Protein AF-A0A3A9H2S5-F1 (afdb_monomer)

Radius of gyration: 19.17 Å; Cα contacts (8 Å, |Δi|>4): 98; chains: 1; bounding box: 56×33×57 Å

Structure (mmCIF, N/CA/C/O backbone):
data_AF-A0A3A9H2S5-F1
#
_entry.id   AF-A0A3A9H2S5-F1
#
loop_
_atom_site.group_PDB
_atom_site.id
_atom_site.type_symbol
_atom_site.label_atom_id
_atom_site.label_alt_id
_atom_site.label_comp_id
_atom_site.label_asym_id
_atom_site.label_entity_id
_atom_site.label_seq_id
_atom_site.pdbx_PDB_ins_code
_atom_site.Cartn_x
_atom_site.Cartn_y
_atom_site.Cartn_z
_atom_site.occupancy
_atom_site.B_iso_or_equiv
_atom_site.auth_seq_id
_atom_site.auth_comp_id
_atom_site.auth_asym_id
_atom_site.auth_atom_id
_atom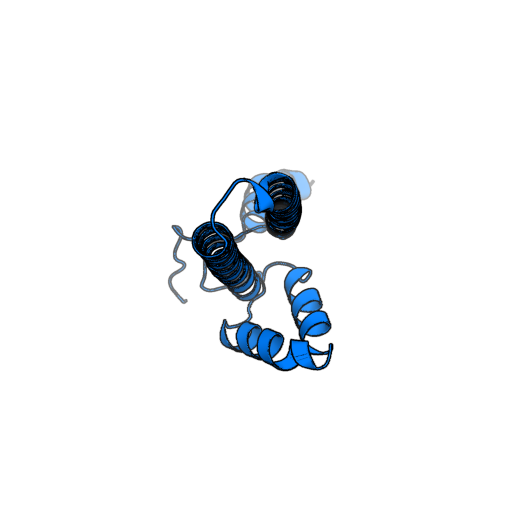_site.pdbx_PDB_model_num
ATOM 1 N N . MET A 1 1 ? -8.819 8.361 30.691 1.00 42.25 1 MET A N 1
ATOM 2 C CA . MET A 1 1 ? -9.339 8.477 29.310 1.00 42.25 1 MET A CA 1
ATOM 3 C C . MET A 1 1 ? -8.227 9.022 28.436 1.00 42.25 1 MET A C 1
ATOM 5 O O . MET A 1 1 ? -7.655 10.041 28.802 1.00 42.25 1 MET A O 1
ATOM 9 N N . LYS A 1 2 ? -7.863 8.332 27.349 1.00 47.59 2 LYS A N 1
ATOM 10 C CA . LYS A 1 2 ? -6.903 8.866 26.372 1.00 47.59 2 LYS A CA 1
ATOM 11 C C . LYS A 1 2 ? -7.617 9.902 25.501 1.00 47.59 2 LYS A C 1
ATOM 13 O O . LYS A 1 2 ? -8.765 9.685 25.121 1.00 47.59 2 LYS A O 1
ATOM 18 N N . VAL A 1 3 ? -6.969 11.036 25.248 1.00 51.44 3 VAL A N 1
ATOM 19 C CA . VAL A 1 3 ? -7.544 12.137 24.464 1.00 51.44 3 VAL A CA 1
ATOM 20 C C . VAL A 1 3 ? -7.668 11.678 23.012 1.00 51.44 3 VAL A C 1
ATOM 22 O O . VAL A 1 3 ? -6.655 11.443 22.357 1.00 51.44 3 VAL A O 1
ATOM 25 N N . LEU A 1 4 ? -8.898 11.509 22.519 1.00 52.16 4 LEU A N 1
ATOM 26 C CA . LEU A 1 4 ? -9.136 11.195 21.111 1.00 52.16 4 LEU A CA 1
ATOM 27 C C . LEU A 1 4 ? -8.724 12.384 20.238 1.00 52.16 4 LEU A C 1
ATOM 29 O O . LEU A 1 4 ? -9.150 13.516 20.475 1.00 52.16 4 LEU A O 1
ATOM 33 N N . ASN A 1 5 ? -7.939 12.119 19.195 1.00 54.41 5 ASN A N 1
ATOM 34 C CA . ASN A 1 5 ? -7.637 13.118 18.178 1.00 54.41 5 ASN A CA 1
ATOM 35 C C . ASN A 1 5 ? -8.732 13.117 17.100 1.00 54.41 5 ASN A C 1
ATOM 37 O O . ASN A 1 5 ? -8.757 12.261 16.217 1.00 54.41 5 ASN A O 1
ATOM 41 N N . TRP A 1 6 ? -9.633 14.095 17.174 1.00 52.75 6 TRP A N 1
ATOM 42 C CA . TRP A 1 6 ? -10.776 14.252 16.265 1.00 52.75 6 TRP A CA 1
ATOM 43 C C . TRP A 1 6 ? -10.387 14.626 14.827 1.00 52.75 6 TRP A C 1
ATOM 45 O O . TRP A 1 6 ? -11.195 14.471 13.916 1.00 52.75 6 TRP A O 1
ATOM 55 N N . ASN A 1 7 ? -9.145 15.064 14.594 1.00 56.31 7 ASN A N 1
ATOM 56 C CA . ASN A 1 7 ? -8.665 15.417 13.256 1.00 56.31 7 ASN A CA 1
ATOM 57 C C . ASN A 1 7 ? -8.232 14.195 12.430 1.00 56.31 7 ASN A C 1
ATOM 59 O O . ASN A 1 7 ? -8.027 14.305 11.220 1.00 56.31 7 ASN A O 1
ATOM 63 N N . VAL A 1 8 ? -8.084 13.021 13.053 1.00 59.88 8 VAL A N 1
ATOM 64 C CA . VAL A 1 8 ? -7.687 11.795 12.356 1.00 59.88 8 VAL A CA 1
ATOM 65 C C . VAL A 1 8 ? -8.939 11.026 11.939 1.00 59.88 8 VAL A C 1
ATOM 67 O O . VAL A 1 8 ? -9.585 10.346 12.732 1.00 59.88 8 VAL A O 1
ATOM 70 N N . LYS A 1 9 ? -9.296 11.140 10.655 1.00 66.12 9 LYS A N 1
ATOM 71 C CA . LYS A 1 9 ? -10.425 10.404 10.075 1.00 66.12 9 LYS A CA 1
ATOM 72 C C . LYS A 1 9 ? -10.049 8.936 9.875 1.00 66.12 9 LYS A C 1
ATOM 74 O O . LYS A 1 9 ? -9.135 8.647 9.090 1.00 66.12 9 LYS A O 1
ATOM 79 N N . ARG A 1 10 ? -10.767 8.029 10.542 1.00 73.50 10 ARG A N 1
ATOM 80 C CA . ARG A 1 10 ? -10.643 6.581 10.325 1.00 73.50 10 ARG A CA 1
ATOM 81 C C . ARG A 1 10 ? -11.076 6.204 8.913 1.00 73.50 10 ARG A C 1
ATOM 83 O O . ARG A 1 10 ? -11.961 6.841 8.336 1.00 73.50 10 ARG A O 1
ATOM 90 N N . ILE A 1 11 ? -10.437 5.188 8.351 1.00 77.25 11 ILE A N 1
ATOM 91 C CA . ILE A 1 11 ? -10.798 4.645 7.048 1.00 77.25 11 ILE A CA 1
ATOM 92 C C . ILE A 1 11 ? -11.733 3.454 7.250 1.00 77.25 11 ILE A C 1
ATOM 94 O O . ILE A 1 11 ? -11.413 2.493 7.944 1.00 77.25 11 ILE A O 1
ATOM 98 N N . ASP A 1 12 ? -12.897 3.521 6.609 1.00 79.88 12 ASP A N 1
ATOM 99 C CA . ASP A 1 12 ? -13.797 2.378 6.481 1.00 79.88 12 ASP A CA 1
ATOM 100 C C . ASP A 1 12 ? -13.112 1.267 5.664 1.00 79.88 12 ASP A C 1
ATOM 102 O O . ASP A 1 12 ? -12.401 1.539 4.690 1.00 79.88 12 ASP A O 1
ATOM 106 N N . ARG A 1 13 ? -13.351 0.006 6.033 1.00 86.44 13 ARG A N 1
ATOM 107 C CA . ARG A 1 13 ? -12.904 -1.179 5.294 1.00 86.44 13 ARG A CA 1
ATOM 108 C C . ARG A 1 13 ? -13.241 -1.077 3.810 1.00 86.44 13 ARG A C 1
ATOM 110 O O . ARG A 1 13 ? -12.393 -1.399 2.979 1.00 86.44 13 ARG A O 1
ATOM 117 N N . LEU A 1 14 ? -14.451 -0.629 3.470 1.00 86.75 14 LEU A N 1
ATOM 118 C CA . LEU A 1 14 ? -14.857 -0.504 2.070 1.00 86.75 14 LEU A CA 1
ATOM 119 C C . LEU A 1 14 ? -13.982 0.514 1.329 1.00 86.75 14 LEU A C 1
ATOM 121 O O . LEU A 1 14 ? -13.473 0.226 0.248 1.00 86.75 14 LEU A O 1
ATOM 125 N N . TYR A 1 15 ? -13.749 1.678 1.938 1.00 88.50 15 TYR A N 1
ATOM 126 C CA . TYR A 1 15 ? -12.894 2.710 1.356 1.00 88.50 15 TYR A CA 1
ATOM 127 C C . TYR A 1 15 ? -11.450 2.224 1.194 1.00 88.50 15 TYR A C 1
ATOM 129 O O . TYR A 1 15 ? -10.833 2.481 0.162 1.00 88.50 15 TYR A O 1
ATOM 137 N N . PHE A 1 16 ? -10.919 1.496 2.182 1.00 91.88 16 PHE A N 1
ATOM 138 C CA . PHE A 1 16 ? -9.595 0.884 2.092 1.00 91.88 16 PHE A CA 1
ATOM 139 C C . PHE A 1 16 ? -9.482 -0.023 0.861 1.00 91.88 16 PHE A C 1
ATOM 141 O O . PHE A 1 16 ? -8.566 0.161 0.063 1.00 91.88 16 PHE A O 1
ATOM 148 N N . TRP A 1 17 ? -10.425 -0.952 0.670 1.00 93.62 17 TRP A N 1
ATOM 149 C CA . TRP A 1 17 ? -10.397 -1.874 -0.469 1.00 93.62 17 TRP A CA 1
ATOM 150 C C . TRP A 1 17 ? -10.573 -1.164 -1.807 1.00 93.62 17 TRP A C 1
ATOM 152 O O . TRP A 1 17 ? -9.839 -1.469 -2.745 1.00 93.62 17 TRP A O 1
ATOM 162 N N . ILE A 1 18 ? -11.475 -0.182 -1.890 1.00 93.44 18 ILE A N 1
ATOM 163 C CA . ILE A 1 18 ? -11.638 0.639 -3.097 1.00 93.44 18 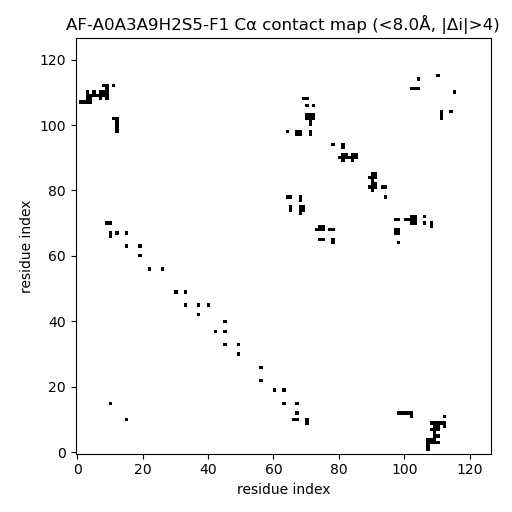ILE A CA 1
ATOM 164 C C . ILE A 1 18 ? -10.323 1.341 -3.438 1.00 93.44 18 ILE A C 1
ATOM 166 O O . ILE A 1 18 ? -9.864 1.249 -4.575 1.00 93.44 18 ILE A O 1
ATOM 170 N N . ALA A 1 19 ? -9.686 2.001 -2.467 1.00 92.75 19 ALA A N 1
ATOM 171 C CA . ALA A 1 19 ? -8.425 2.703 -2.686 1.00 92.75 19 ALA A CA 1
ATOM 172 C C . ALA A 1 19 ? -7.299 1.739 -3.092 1.00 92.75 19 ALA A C 1
ATOM 174 O O . ALA A 1 19 ? -6.540 2.028 -4.016 1.00 92.75 19 ALA A O 1
ATOM 175 N N . TRP A 1 20 ? -7.213 0.576 -2.442 1.00 93.06 20 TRP A N 1
ATOM 176 C CA . TRP A 1 20 ? -6.175 -0.419 -2.699 1.00 93.06 20 TRP A CA 1
ATOM 177 C C . TRP A 1 20 ? -6.314 -1.052 -4.094 1.00 93.06 20 TRP A C 1
ATOM 179 O O . TRP A 1 20 ? -5.342 -1.103 -4.848 1.00 93.06 20 TRP A O 1
ATOM 189 N N . ILE A 1 21 ? -7.530 -1.458 -4.477 1.00 94.19 21 ILE A N 1
ATOM 190 C CA . ILE A 1 21 ? -7.833 -2.022 -5.804 1.00 94.19 21 ILE A CA 1
ATOM 191 C C . ILE A 1 21 ? -7.654 -0.968 -6.898 1.00 94.19 21 ILE A C 1
ATOM 193 O O . ILE A 1 21 ? -7.019 -1.248 -7.912 1.00 94.19 21 ILE A O 1
ATOM 197 N N . THR A 1 22 ? -8.150 0.256 -6.689 1.00 93.81 22 THR A N 1
ATOM 198 C CA . THR A 1 22 ? -7.961 1.364 -7.642 1.00 93.81 22 THR A CA 1
ATOM 199 C C . THR A 1 22 ? -6.476 1.591 -7.907 1.00 93.81 22 THR A C 1
ATOM 201 O O . THR A 1 22 ? -6.060 1.712 -9.055 1.00 93.81 22 THR A O 1
ATOM 204 N N . LEU A 1 23 ? -5.650 1.571 -6.859 1.00 92.69 23 LEU A N 1
ATOM 205 C CA . LEU A 1 23 ? -4.209 1.726 -6.997 1.00 92.69 23 LEU A CA 1
ATOM 206 C C . LEU A 1 23 ? -3.552 0.556 -7.743 1.00 92.69 23 LEU A C 1
ATOM 208 O O . LEU A 1 23 ? -2.611 0.779 -8.498 1.00 92.69 23 LEU A O 1
ATOM 212 N N . MET A 1 24 ? -4.020 -0.681 -7.549 1.00 91.62 24 MET A N 1
ATOM 213 C CA . MET A 1 24 ? -3.559 -1.829 -8.342 1.00 91.62 24 MET A CA 1
ATOM 214 C C . MET A 1 24 ? -3.901 -1.672 -9.821 1.00 91.62 24 MET A C 1
ATOM 216 O O . MET A 1 24 ? -3.039 -1.900 -10.664 1.00 91.62 24 MET A O 1
ATOM 220 N N . ILE A 1 25 ? -5.125 -1.251 -10.141 1.00 94.62 25 ILE A N 1
ATOM 221 C CA . ILE A 1 25 ? -5.552 -1.031 -11.526 1.00 94.62 25 ILE A CA 1
ATOM 222 C C . ILE A 1 25 ? -4.690 0.057 -12.176 1.00 94.62 25 ILE A C 1
ATOM 224 O O . ILE A 1 25 ? -4.138 -0.165 -13.251 1.00 94.62 25 ILE A O 1
ATOM 228 N N . LEU A 1 26 ? -4.513 1.198 -11.502 1.00 91.94 26 LEU A N 1
ATOM 229 C CA . LEU A 1 26 ? -3.695 2.303 -12.006 1.00 91.94 26 LEU A CA 1
ATOM 230 C C . LEU A 1 26 ? -2.229 1.900 -12.210 1.00 91.94 26 LEU A C 1
ATOM 232 O O . LEU A 1 26 ? -1.637 2.264 -13.224 1.00 91.94 26 LEU A O 1
ATOM 236 N N . GLU A 1 27 ? -1.657 1.120 -11.289 1.00 91.06 27 GLU A N 1
ATOM 237 C CA . GLU A 1 27 ? -0.308 0.567 -11.438 1.00 91.06 27 GLU A CA 1
ATOM 238 C C . GLU A 1 27 ? -0.196 -0.293 -12.699 1.00 91.06 27 GLU A C 1
ATOM 240 O O . GLU A 1 27 ? 0.692 -0.063 -13.513 1.00 91.06 27 GLU A O 1
ATOM 245 N N . HIS A 1 28 ? -1.111 -1.244 -12.902 1.00 91.94 28 HIS A N 1
ATOM 246 C CA . HIS A 1 28 ? -1.062 -2.140 -14.060 1.00 91.94 28 HIS A CA 1
ATOM 247 C C . HIS A 1 28 ? -1.283 -1.392 -15.377 1.00 91.94 28 HIS A C 1
ATOM 249 O O . HIS A 1 28 ? -0.601 -1.679 -16.359 1.00 91.94 28 HIS A O 1
ATOM 255 N N . MET A 1 29 ? -2.185 -0.405 -15.400 1.00 92.50 29 MET A N 1
ATOM 256 C CA . MET A 1 29 ? -2.383 0.462 -16.564 1.00 92.50 29 MET A CA 1
ATOM 257 C C . MET A 1 29 ? -1.112 1.246 -16.897 1.00 92.50 29 MET A C 1
ATOM 259 O O . MET A 1 29 ? -0.716 1.303 -18.061 1.00 92.50 29 MET A O 1
ATOM 263 N N . PHE A 1 30 ? -0.448 1.812 -15.885 1.00 90.06 30 PHE A N 1
ATOM 264 C CA . PHE A 1 30 ? 0.805 2.527 -16.093 1.00 90.06 30 PHE A CA 1
ATOM 265 C C . PHE A 1 30 ? 1.914 1.588 -16.563 1.00 90.06 30 PHE A C 1
ATOM 267 O O . PHE A 1 30 ? 2.618 1.921 -17.509 1.00 90.06 30 PHE A O 1
ATOM 274 N N . LEU A 1 31 ? 2.061 0.410 -15.949 1.00 90.75 31 LEU A N 1
ATOM 275 C CA . LEU A 1 31 ? 3.049 -0.584 -16.365 1.00 90.75 31 LEU A CA 1
ATOM 276 C C . LEU A 1 31 ? 2.828 -0.998 -17.820 1.00 90.75 31 LEU A C 1
ATOM 278 O O . LEU A 1 31 ? 3.774 -0.971 -18.599 1.00 90.75 31 LEU A O 1
ATOM 282 N N . ALA A 1 32 ? 1.592 -1.318 -18.206 1.00 91.62 32 ALA A N 1
ATOM 283 C CA . ALA A 1 32 ? 1.255 -1.686 -19.579 1.00 91.62 32 ALA A CA 1
ATOM 284 C C . ALA A 1 32 ? 1.598 -0.566 -20.571 1.00 91.62 32 ALA A C 1
ATOM 286 O O . ALA A 1 32 ? 2.226 -0.824 -21.598 1.00 91.62 32 ALA A O 1
ATOM 287 N N . PHE A 1 33 ? 1.248 0.682 -20.240 1.00 90.31 33 PHE A N 1
ATOM 288 C CA . PHE A 1 33 ? 1.621 1.846 -21.039 1.00 90.31 33 PHE A CA 1
ATOM 289 C C . PHE A 1 33 ? 3.144 1.994 -21.147 1.00 90.31 33 PHE A C 1
ATOM 291 O O . PHE A 1 33 ? 3.671 2.134 -22.248 1.00 90.31 33 PHE A O 1
ATOM 298 N N . TRP A 1 34 ? 3.861 1.905 -20.025 1.00 88.38 34 TRP A N 1
ATOM 299 C CA . TRP A 1 34 ? 5.311 2.082 -19.970 1.00 88.38 34 TRP A CA 1
ATOM 300 C C . TRP A 1 34 ? 6.056 0.989 -20.744 1.00 88.38 34 TRP A C 1
ATOM 302 O O . TRP A 1 34 ? 7.007 1.277 -21.468 1.00 88.38 34 TRP A O 1
ATOM 312 N N . PHE A 1 35 ? 5.583 -0.258 -20.664 1.00 89.00 35 PHE A N 1
ATOM 313 C CA . PHE A 1 35 ? 6.088 -1.369 -21.469 1.00 89.00 35 PHE A CA 1
ATOM 314 C C . PHE A 1 35 ? 5.801 -1.188 -22.961 1.00 89.00 35 PHE A C 1
ATOM 316 O O . PHE A 1 35 ? 6.664 -1.511 -23.771 1.00 89.00 35 PHE A O 1
ATOM 323 N N . ALA A 1 36 ? 4.646 -0.640 -23.350 1.00 90.81 36 ALA A N 1
ATOM 324 C CA . ALA A 1 36 ? 4.336 -0.391 -24.759 1.00 90.81 36 ALA A CA 1
ATOM 325 C C . ALA A 1 36 ? 5.287 0.633 -25.404 1.00 90.81 36 ALA A C 1
ATOM 327 O O . ALA A 1 36 ? 5.581 0.542 -26.594 1.00 90.81 36 ALA A O 1
ATOM 328 N N . VAL A 1 37 ? 5.803 1.583 -24.618 1.00 89.50 37 VAL A N 1
ATOM 329 C CA . VAL A 1 37 ? 6.682 2.658 -25.103 1.00 89.50 37 VAL A CA 1
ATOM 330 C C . VAL A 1 37 ? 8.166 2.437 -24.789 1.00 89.50 37 VAL A C 1
ATOM 332 O O . VAL A 1 37 ? 8.981 3.301 -25.103 1.00 89.50 37 VAL A O 1
ATOM 335 N N . TRP A 1 38 ? 8.558 1.296 -24.204 1.00 87.25 38 TRP A N 1
ATOM 336 C CA . TRP A 1 38 ? 9.903 1.114 -23.632 1.00 87.25 38 TRP A CA 1
ATOM 337 C C . TRP A 1 38 ? 11.048 1.312 -24.638 1.00 87.25 38 TRP A C 1
ATOM 339 O O . TRP A 1 38 ? 12.085 1.862 -24.282 1.00 87.25 38 TRP A O 1
ATOM 349 N N . GLN A 1 39 ? 10.839 0.928 -25.902 1.00 89.06 39 GLN A N 1
ATOM 350 C CA . GLN A 1 39 ? 11.829 1.075 -26.980 1.00 89.06 39 GLN A CA 1
ATOM 351 C C . GLN A 1 39 ? 11.980 2.519 -27.476 1.00 89.06 39 GLN A C 1
ATOM 353 O O . GLN A 1 39 ? 12.945 2.829 -28.168 1.00 89.06 39 GLN A O 1
ATOM 358 N N . SER A 1 40 ? 11.033 3.400 -27.141 1.00 90.06 40 SER A N 1
ATOM 359 C CA . SER A 1 40 ? 11.051 4.811 -27.553 1.00 90.06 40 SER A CA 1
ATOM 360 C C . SER A 1 40 ? 11.938 5.679 -26.655 1.00 90.06 40 SER A C 1
ATOM 362 O O . SER A 1 40 ? 12.221 6.826 -26.993 1.00 90.06 40 SER A O 1
ATOM 364 N N . TYR A 1 41 ? 12.382 5.148 -25.514 1.00 84.19 41 TYR A N 1
ATOM 365 C CA . TYR A 1 41 ? 13.194 5.857 -24.531 1.00 84.19 41 TYR A CA 1
ATOM 366 C C . TYR A 1 41 ?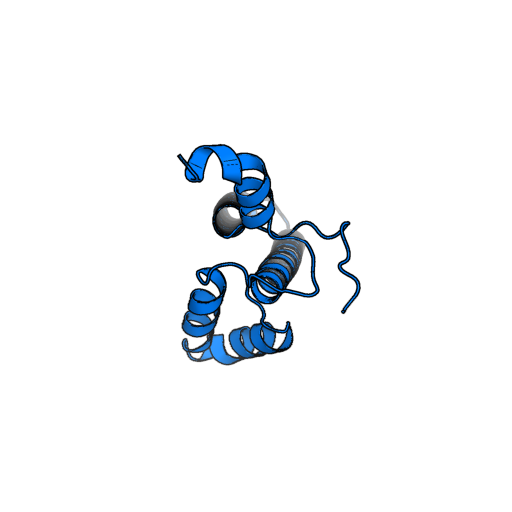 14.525 5.139 -24.305 1.00 84.19 41 TYR A C 1
ATOM 368 O O . TYR A 1 41 ? 14.646 3.928 -24.475 1.00 84.19 41 TYR A O 1
ATOM 376 N N . GLY A 1 42 ? 15.544 5.883 -23.870 1.00 88.25 42 GLY A N 1
ATOM 377 C CA . GLY A 1 42 ? 16.789 5.268 -23.413 1.00 88.25 42 GLY A CA 1
ATOM 378 C C . GLY A 1 42 ? 16.538 4.347 -22.214 1.00 88.25 42 GLY A C 1
ATOM 379 O O . GLY A 1 42 ? 15.760 4.688 -21.321 1.00 88.25 42 GLY A O 1
ATOM 380 N N . PHE A 1 43 ? 17.242 3.211 -22.158 1.00 87.06 43 PHE A N 1
ATOM 381 C CA . PHE A 1 43 ? 17.081 2.194 -21.108 1.00 87.06 43 PHE A CA 1
ATOM 382 C C . PHE A 1 43 ? 17.133 2.775 -19.683 1.00 87.06 43 PHE A C 1
ATOM 384 O O . PHE A 1 43 ? 16.330 2.406 -18.830 1.00 87.06 43 PHE A O 1
ATOM 391 N N . GLY A 1 44 ? 18.026 3.742 -19.438 1.00 88.25 44 GLY A N 1
ATOM 392 C CA . GLY A 1 44 ? 18.117 4.429 -18.148 1.00 88.25 44 GLY A CA 1
ATOM 393 C C . GLY A 1 44 ? 16.845 5.202 -17.787 1.00 88.25 44 GLY A C 1
ATOM 394 O O . GLY A 1 44 ? 16.343 5.060 -16.677 1.00 88.25 44 GLY A O 1
ATOM 395 N N . VAL A 1 45 ? 16.279 5.968 -18.726 1.00 87.94 45 VAL A N 1
ATOM 396 C CA . VAL A 1 45 ? 15.036 6.732 -18.506 1.00 87.94 45 VAL A CA 1
ATOM 397 C C . VAL A 1 45 ? 13.872 5.791 -18.208 1.00 87.94 45 VAL A C 1
ATOM 399 O O . VAL A 1 45 ? 13.130 6.016 -17.251 1.00 87.94 45 VAL A O 1
ATOM 402 N N . PHE A 1 46 ? 13.754 4.708 -18.980 1.00 87.75 46 PHE A N 1
ATOM 403 C CA . PHE A 1 46 ? 12.747 3.676 -18.752 1.00 87.75 46 PHE A CA 1
ATOM 404 C C . PHE A 1 46 ? 12.853 3.085 -17.338 1.00 87.75 46 PHE A C 1
ATOM 406 O O . PHE A 1 46 ? 11.855 3.043 -16.614 1.00 87.75 46 PHE A O 1
ATOM 413 N N . PHE A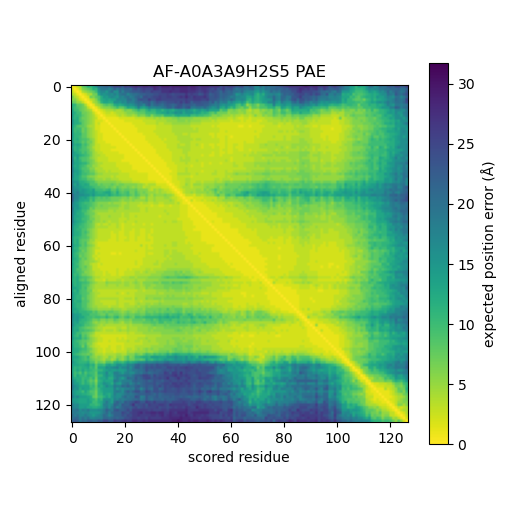 1 47 ? 14.061 2.684 -16.930 1.00 88.38 47 PHE A N 1
ATOM 414 C CA . PHE A 1 47 ? 14.309 2.060 -15.633 1.00 88.38 47 PHE A CA 1
ATOM 415 C C . PHE A 1 47 ? 14.062 3.018 -14.460 1.00 88.38 47 PHE A C 1
ATOM 417 O O . PHE A 1 47 ? 13.389 2.643 -13.503 1.00 88.38 47 PHE A O 1
ATOM 424 N N . PHE A 1 48 ? 14.551 4.261 -14.528 1.00 90.50 48 PHE A N 1
ATOM 425 C CA . PHE A 1 48 ?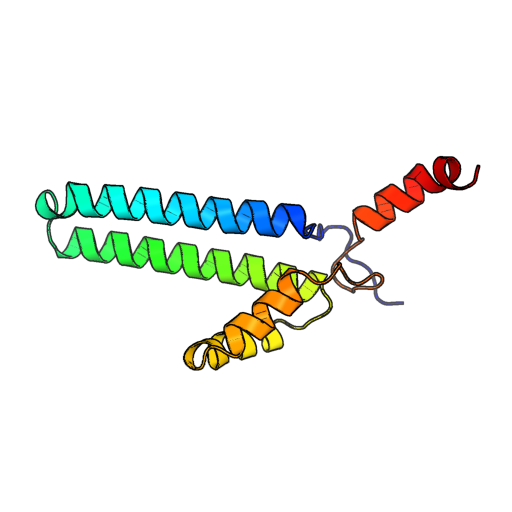 14.366 5.237 -13.449 1.00 90.50 48 PHE A CA 1
ATOM 426 C C . PHE A 1 48 ? 12.900 5.619 -13.245 1.00 90.50 48 PHE A C 1
ATOM 428 O O . PHE A 1 48 ? 12.451 5.703 -12.103 1.00 90.50 48 PHE A O 1
ATOM 435 N N . ALA A 1 49 ? 12.142 5.811 -14.326 1.00 87.75 49 ALA A N 1
ATOM 436 C CA . ALA A 1 49 ? 10.716 6.106 -14.230 1.00 87.75 49 ALA A CA 1
ATOM 437 C C . ALA A 1 49 ? 9.939 4.933 -13.613 1.00 87.75 49 ALA A C 1
ATOM 439 O O . ALA A 1 49 ? 9.119 5.131 -12.715 1.00 87.75 49 ALA A O 1
ATOM 440 N N . LEU A 1 50 ? 10.253 3.705 -14.040 1.00 90.00 50 LEU A N 1
ATOM 441 C CA . LEU A 1 50 ? 9.653 2.492 -13.495 1.00 90.00 50 LEU A CA 1
ATOM 442 C C . LEU A 1 50 ? 9.979 2.329 -12.004 1.00 90.00 50 LEU A C 1
ATOM 444 O O . LEU A 1 50 ? 9.078 2.092 -11.199 1.00 90.00 50 LEU A O 1
ATOM 448 N N . ALA A 1 51 ? 11.247 2.488 -11.622 1.00 91.00 51 ALA A N 1
ATOM 449 C CA . ALA A 1 51 ? 11.683 2.400 -10.233 1.00 91.00 51 ALA A CA 1
ATOM 450 C C . ALA A 1 51 ? 11.023 3.484 -9.366 1.00 91.00 51 ALA A C 1
ATOM 452 O O . ALA A 1 51 ? 10.485 3.173 -8.306 1.00 91.00 51 ALA A O 1
ATOM 453 N N . GLY A 1 52 ? 10.998 4.735 -9.834 1.00 91.44 52 GLY A N 1
ATOM 454 C CA . GLY A 1 52 ? 10.380 5.853 -9.121 1.00 91.44 52 GLY A CA 1
ATOM 455 C C . GLY A 1 52 ? 8.891 5.633 -8.859 1.00 91.44 52 GLY A C 1
ATOM 456 O O . GLY A 1 52 ? 8.431 5.822 -7.732 1.00 91.44 52 GLY A O 1
ATOM 457 N N . LEU A 1 53 ? 8.150 5.152 -9.863 1.00 89.94 53 LEU A N 1
ATOM 458 C CA . LEU A 1 53 ? 6.744 4.807 -9.686 1.00 89.94 53 LEU A CA 1
ATOM 459 C C . LEU A 1 53 ? 6.560 3.666 -8.680 1.00 89.94 53 LEU A C 1
ATOM 461 O O . LEU A 1 53 ? 5.743 3.790 -7.772 1.00 89.94 53 LEU A O 1
ATOM 465 N N . ASN A 1 54 ? 7.316 2.573 -8.814 1.00 89.94 54 ASN A N 1
ATOM 466 C CA . ASN A 1 54 ? 7.198 1.429 -7.906 1.00 89.94 54 ASN A CA 1
ATOM 467 C C . ASN A 1 54 ? 7.494 1.826 -6.454 1.00 89.94 54 ASN A C 1
ATOM 469 O O . ASN A 1 54 ? 6.768 1.423 -5.548 1.00 89.94 54 ASN A O 1
ATOM 473 N N . VAL A 1 55 ? 8.508 2.664 -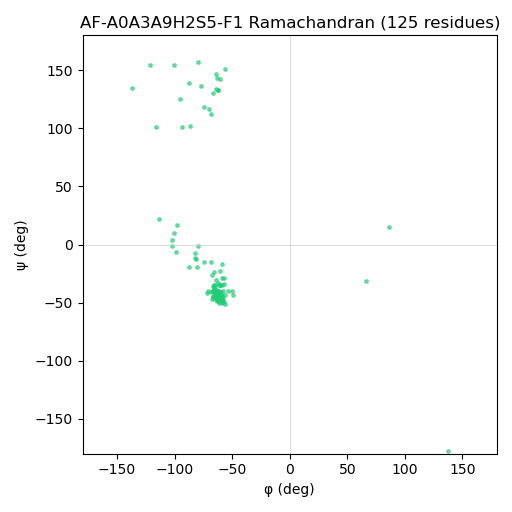6.224 1.00 93.56 55 VAL A N 1
ATOM 474 C CA . VAL A 1 55 ? 8.829 3.198 -4.892 1.00 93.56 55 VAL A CA 1
ATOM 475 C C . VAL A 1 55 ? 7.676 4.047 -4.356 1.00 93.56 55 VAL A C 1
ATOM 477 O O . VAL A 1 55 ? 7.238 3.837 -3.225 1.00 93.56 55 VAL A O 1
ATOM 480 N N . PHE A 1 56 ? 7.142 4.968 -5.162 1.00 92.19 56 PHE A N 1
ATOM 481 C CA . PHE A 1 56 ? 6.006 5.802 -4.766 1.00 92.19 56 PHE A CA 1
ATOM 482 C C . PHE A 1 56 ? 4.776 4.957 -4.396 1.00 92.19 56 PHE A C 1
ATOM 484 O O . PHE A 1 56 ? 4.178 5.151 -3.335 1.00 92.19 56 PHE A O 1
ATOM 491 N N . LEU A 1 57 ? 4.428 3.980 -5.234 1.00 91.19 57 LEU A N 1
ATOM 492 C CA . LEU A 1 57 ? 3.296 3.084 -5.009 1.00 91.19 57 LEU A CA 1
ATOM 493 C C . LEU A 1 57 ? 3.501 2.197 -3.779 1.00 91.19 57 LEU A C 1
ATOM 495 O O . LEU A 1 57 ? 2.568 2.024 -2.994 1.00 91.19 57 LEU A O 1
ATOM 499 N N . ALA A 1 58 ? 4.712 1.676 -3.570 1.00 90.75 58 ALA A N 1
ATOM 500 C CA . ALA A 1 58 ? 5.052 0.884 -2.394 1.00 90.75 58 ALA A CA 1
ATOM 501 C C . ALA A 1 58 ? 4.893 1.701 -1.103 1.00 90.75 58 ALA A C 1
ATOM 503 O O . ALA A 1 58 ? 4.248 1.237 -0.160 1.00 90.75 58 ALA A O 1
ATOM 504 N N . VAL A 1 59 ? 5.401 2.939 -1.077 1.00 93.69 59 VAL A N 1
ATOM 505 C CA . VAL A 1 59 ? 5.242 3.857 0.063 1.00 93.69 59 VAL A CA 1
ATOM 506 C C . VAL A 1 59 ? 3.766 4.160 0.308 1.00 93.69 59 VAL A C 1
ATOM 508 O O . VAL A 1 59 ? 3.295 4.058 1.440 1.00 93.69 59 VAL A O 1
ATOM 511 N N . TYR A 1 60 ? 3.003 4.470 -0.740 1.00 92.50 60 TYR A N 1
ATOM 512 C CA . TYR A 1 60 ? 1.580 4.761 -0.599 1.00 92.50 60 TYR A CA 1
ATOM 513 C C . TYR A 1 60 ? 0.791 3.552 -0.064 1.00 92.50 60 TYR A C 1
ATOM 515 O O . TYR A 1 60 ? 0.006 3.692 0.876 1.00 92.50 60 TYR A O 1
ATOM 523 N N . ARG A 1 61 ? 1.028 2.344 -0.597 1.00 91.69 61 ARG A N 1
ATOM 524 C CA . ARG A 1 61 ? 0.406 1.093 -0.114 1.00 91.69 61 ARG A CA 1
ATOM 525 C C . ARG A 1 61 ? 0.769 0.790 1.328 1.00 91.69 61 ARG A C 1
ATOM 527 O O . ARG A 1 61 ? -0.096 0.342 2.085 1.00 91.69 61 ARG A O 1
ATOM 534 N N . PHE A 1 62 ? 2.020 1.037 1.705 1.00 92.75 62 PHE A N 1
ATOM 535 C CA . PHE A 1 62 ? 2.478 0.883 3.078 1.00 92.75 62 PHE A CA 1
ATOM 536 C C . PHE A 1 62 ? 1.718 1.824 4.012 1.00 92.75 62 PHE A C 1
ATOM 538 O O . PHE A 1 62 ? 1.147 1.360 4.993 1.00 92.75 62 PHE A O 1
ATOM 545 N N . LEU A 1 63 ? 1.628 3.116 3.680 1.00 92.38 63 LEU A N 1
ATOM 546 C CA . LEU A 1 63 ? 0.906 4.103 4.488 1.00 92.38 63 LEU A CA 1
ATOM 547 C C . LEU A 1 63 ? -0.590 3.778 4.598 1.00 92.38 63 LEU A C 1
ATOM 549 O O . LEU A 1 63 ? -1.159 3.837 5.689 1.00 92.38 63 LEU A O 1
ATOM 553 N N . LEU A 1 64 ? -1.219 3.380 3.489 1.00 92.06 64 LEU A N 1
ATOM 554 C CA . LEU A 1 64 ? -2.623 2.971 3.459 1.00 92.06 64 LEU A CA 1
ATOM 555 C C . LEU A 1 64 ? -2.867 1.730 4.335 1.00 92.06 64 LEU A C 1
ATOM 557 O O . LEU A 1 64 ? -3.816 1.697 5.119 1.00 92.06 64 LEU A O 1
ATOM 561 N N . SER A 1 65 ? -1.985 0.732 4.247 1.00 92.56 65 SER A N 1
ATOM 562 C CA . SER A 1 65 ? -2.052 -0.485 5.065 1.00 92.56 65 SER A CA 1
ATOM 563 C C . SER A 1 65 ? -1.772 -0.201 6.538 1.00 92.56 65 SER A C 1
ATOM 565 O O . SER A 1 65 ? -2.465 -0.730 7.399 1.00 92.56 65 SER A O 1
ATOM 567 N N . ALA A 1 66 ? -0.802 0.661 6.846 1.00 91.62 66 ALA A N 1
ATOM 568 C CA . ALA A 1 66 ? -0.470 1.047 8.214 1.00 91.62 66 ALA A CA 1
ATOM 569 C C . ALA A 1 66 ? -1.673 1.713 8.874 1.00 91.62 66 ALA A C 1
ATOM 571 O O . ALA A 1 66 ? -2.069 1.334 9.975 1.00 91.62 66 ALA A O 1
ATOM 572 N N . LYS A 1 67 ? -2.322 2.634 8.155 1.00 88.69 67 LYS A N 1
ATOM 573 C CA . LYS A 1 67 ? -3.554 3.264 8.620 1.00 88.69 67 LYS A CA 1
ATOM 574 C C . LYS A 1 67 ? -4.659 2.239 8.869 1.00 88.69 67 LYS A C 1
ATOM 576 O O . LYS A 1 67 ? -5.299 2.280 9.914 1.00 88.69 67 LYS A O 1
ATOM 581 N N . ARG A 1 68 ? -4.828 1.267 7.970 1.00 89.44 68 ARG A N 1
ATOM 582 C CA . ARG A 1 68 ? -5.814 0.198 8.150 1.00 89.44 68 ARG A CA 1
ATOM 583 C C . ARG A 1 68 ? -5.538 -0.676 9.374 1.00 89.44 68 ARG A C 1
ATOM 585 O O . ARG A 1 68 ? -6.467 -1.012 10.104 1.00 89.44 68 ARG A O 1
ATOM 592 N N . PHE A 1 69 ? -4.275 -1.025 9.602 1.00 91.12 69 PHE A N 1
ATOM 593 C CA . PHE A 1 69 ? -3.845 -1.792 10.769 1.00 91.12 69 PHE A CA 1
ATOM 594 C C . PHE A 1 69 ? -4.132 -1.030 12.058 1.00 91.12 69 PHE A C 1
ATOM 596 O O . PHE A 1 69 ? -4.713 -1.604 12.978 1.00 91.12 69 PHE A O 1
ATOM 603 N N . HIS A 1 70 ? -3.814 0.267 12.089 1.00 87.75 70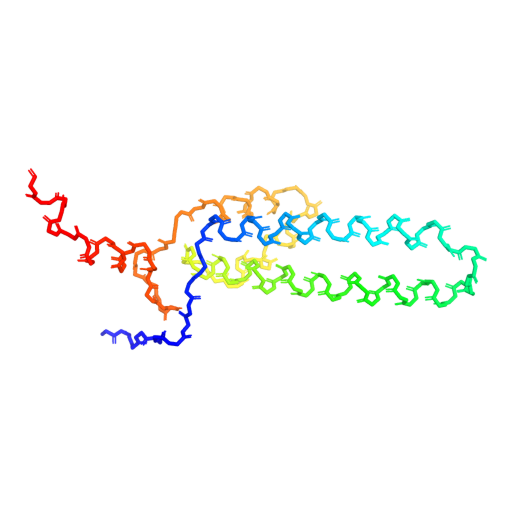 HIS A N 1
ATOM 604 C CA . HIS A 1 70 ? -4.173 1.132 13.206 1.00 87.75 70 HIS A CA 1
ATOM 605 C C . HIS A 1 70 ? -5.681 1.158 13.435 1.00 87.75 70 HIS A C 1
ATOM 607 O O . HIS A 1 70 ? -6.108 0.957 14.567 1.00 87.75 70 HIS A O 1
ATOM 613 N N . ASP A 1 71 ? -6.491 1.331 12.386 1.00 84.00 71 ASP A N 1
ATOM 614 C CA . ASP A 1 71 ? -7.956 1.339 12.484 1.00 84.00 71 ASP A CA 1
ATOM 615 C C . ASP A 1 71 ? -8.513 0.007 13.034 1.00 84.00 71 ASP A C 1
ATOM 617 O O . ASP A 1 71 ? -9.469 0.008 13.815 1.00 84.00 71 ASP A O 1
ATOM 621 N N . ALA A 1 72 ? -7.874 -1.120 12.705 1.00 86.62 72 ALA A N 1
ATOM 622 C CA . ALA A 1 72 ? -8.190 -2.464 13.201 1.00 86.62 72 ALA A CA 1
ATOM 623 C C . ALA A 1 72 ? -7.645 -2.772 14.621 1.00 86.62 72 ALA A C 1
ATOM 625 O O . ALA A 1 72 ? -7.877 -3.867 15.155 1.00 86.62 72 ALA A O 1
ATOM 626 N N . GLY A 1 73 ? -6.933 -1.822 15.240 1.00 84.94 73 GLY A N 1
ATOM 627 C CA . GLY A 1 73 ? -6.373 -1.925 16.592 1.00 84.94 73 GLY A CA 1
ATOM 628 C C . GLY A 1 73 ? -4.992 -2.586 16.674 1.00 84.94 73 GLY A C 1
ATOM 629 O O . GLY A 1 73 ? -4.573 -2.979 17.760 1.00 84.94 73 GLY A O 1
ATOM 630 N N . TYR A 1 74 ? -4.286 -2.731 15.552 1.00 87.38 74 TYR A N 1
ATOM 631 C CA . TYR A 1 74 ? -2.926 -3.271 15.500 1.00 87.38 74 TYR A CA 1
ATOM 632 C C . TYR A 1 74 ? -1.885 -2.157 15.374 1.00 87.38 74 TYR A C 1
ATOM 634 O O . TYR A 1 74 ? -2.150 -1.071 14.858 1.00 87.38 74 TYR A O 1
ATOM 642 N N . SER A 1 75 ? -0.666 -2.433 15.835 1.00 87.31 75 SER A N 1
ATOM 643 C CA . SER A 1 75 ? 0.472 -1.534 15.653 1.00 87.31 75 SER A CA 1
ATOM 644 C C . SER A 1 75 ? 1.074 -1.665 14.250 1.00 87.31 75 SER A C 1
ATOM 646 O O . SER A 1 75 ? 0.992 -2.719 13.613 1.00 87.31 75 SER A O 1
ATOM 648 N N . THR A 1 76 ? 1.777 -0.626 13.792 1.00 88.94 76 THR A N 1
ATOM 649 C CA . THR A 1 76 ? 2.570 -0.662 12.549 1.00 88.94 76 THR A CA 1
ATOM 650 C C . THR A 1 76 ? 3.620 -1.768 12.562 1.00 88.94 76 THR A C 1
ATOM 652 O O . THR A 1 76 ? 3.946 -2.314 11.511 1.00 88.94 76 THR A O 1
ATOM 655 N N . TRP A 1 77 ? 4.124 -2.157 13.740 1.00 89.88 77 TRP A N 1
ATOM 656 C CA . TRP A 1 77 ? 5.059 -3.279 13.832 1.00 89.88 77 TRP A CA 1
ATOM 657 C C . TRP A 1 77 ? 4.448 -4.591 13.358 1.00 89.88 77 TRP A C 1
ATOM 659 O O . TRP A 1 77 ? 5.141 -5.384 12.726 1.00 89.88 77 TRP A O 1
ATOM 669 N N . TYR A 1 78 ? 3.151 -4.797 13.593 1.00 91.69 78 TYR A N 1
ATOM 670 C CA . TYR A 1 78 ? 2.464 -5.980 13.094 1.00 91.69 78 TYR A CA 1
ATOM 671 C C . TYR A 1 78 ? 2.375 -5.982 11.562 1.00 91.69 78 TYR A C 1
ATOM 673 O O . TYR A 1 78 ? 2.548 -7.028 10.943 1.00 91.69 78 TYR A O 1
ATOM 681 N N . LEU A 1 79 ? 2.197 -4.813 10.933 1.00 92.50 79 LEU A N 1
ATOM 682 C CA . LEU A 1 79 ? 2.270 -4.684 9.473 1.00 92.50 79 LEU A CA 1
ATOM 683 C C . LEU A 1 79 ? 3.665 -5.033 8.949 1.00 92.50 79 LEU A C 1
ATOM 685 O O . LEU A 1 79 ? 3.784 -5.770 7.976 1.00 92.50 79 LEU A O 1
ATOM 689 N N . ILE A 1 80 ? 4.718 -4.529 9.591 1.00 93.00 80 ILE A N 1
ATOM 690 C CA . ILE A 1 80 ? 6.094 -4.815 9.170 1.00 93.00 80 ILE A CA 1
ATOM 691 C C . ILE A 1 80 ? 6.401 -6.307 9.324 1.00 93.00 80 ILE A C 1
ATOM 693 O O . ILE A 1 80 ? 6.975 -6.901 8.415 1.00 93.00 80 ILE A O 1
ATOM 697 N N . LEU A 1 81 ? 5.940 -6.941 10.406 1.00 93.12 81 LEU A N 1
ATOM 698 C CA . LEU A 1 81 ? 6.017 -8.392 10.562 1.00 93.12 81 LEU A CA 1
ATOM 699 C C . LEU A 1 81 ? 5.286 -9.121 9.425 1.00 93.12 81 LEU A C 1
ATOM 701 O O . LEU A 1 81 ? 5.845 -10.052 8.852 1.00 93.12 81 LEU A O 1
ATOM 705 N N . CYS A 1 82 ? 4.079 -8.680 9.053 1.00 93.12 82 CYS A N 1
ATOM 706 C CA . CYS A 1 82 ? 3.361 -9.251 7.911 1.00 93.12 82 CYS A CA 1
ATOM 707 C C . CYS A 1 82 ? 4.170 -9.108 6.614 1.00 93.12 82 CYS A C 1
ATOM 709 O O . CYS A 1 82 ? 4.281 -10.069 5.867 1.00 93.12 82 CYS A O 1
ATOM 711 N N . ILE A 1 83 ? 4.793 -7.954 6.360 1.00 91.69 83 ILE A N 1
ATOM 712 C CA . ILE A 1 83 ? 5.632 -7.734 5.170 1.00 91.69 83 ILE A CA 1
ATOM 713 C C . ILE A 1 83 ? 6.841 -8.678 5.162 1.00 91.69 83 ILE A C 1
ATOM 715 O O . ILE A 1 83 ? 7.105 -9.314 4.145 1.00 91.69 83 ILE A O 1
ATOM 719 N N . LEU A 1 84 ? 7.538 -8.823 6.291 1.00 92.25 84 LEU A N 1
ATOM 720 C CA . LEU A 1 84 ? 8.681 -9.733 6.417 1.00 92.25 84 LEU A CA 1
ATOM 721 C C . LEU A 1 84 ? 8.275 -11.206 6.255 1.00 92.25 84 LEU A C 1
ATOM 723 O O . LEU A 1 84 ? 9.022 -11.993 5.684 1.00 92.25 84 LEU A O 1
ATOM 727 N N . LEU A 1 85 ? 7.082 -11.589 6.712 1.00 91.44 85 LEU A N 1
ATOM 728 C CA . LEU A 1 85 ? 6.563 -12.950 6.559 1.00 91.44 85 LEU A CA 1
ATOM 729 C C . LEU A 1 85 ? 5.915 -13.205 5.189 1.00 91.44 85 LEU A C 1
ATOM 731 O O . LEU A 1 85 ? 5.581 -14.350 4.877 1.00 91.44 85 LEU A O 1
ATOM 735 N N . SER A 1 86 ? 5.735 -12.184 4.346 1.00 89.69 86 SER A N 1
ATOM 736 C CA . SER A 1 86 ? 5.164 -12.362 3.004 1.00 89.69 86 SER A CA 1
ATOM 737 C C . SER A 1 86 ? 6.068 -13.192 2.090 1.00 89.69 86 SER A C 1
ATOM 739 O O . SER A 1 86 ? 5.554 -13.856 1.194 1.00 89.69 86 SER A O 1
ATOM 741 N N . PHE A 1 87 ? 7.380 -13.249 2.357 1.00 84.00 87 PHE A N 1
ATOM 742 C CA . PHE A 1 87 ? 8.318 -14.122 1.635 1.00 84.00 87 PHE A CA 1
ATOM 743 C C . PHE A 1 87 ? 7.977 -15.617 1.754 1.00 84.00 87 PHE A C 1
ATOM 745 O O . PHE A 1 87 ? 8.353 -16.396 0.885 1.00 84.00 87 PHE A O 1
ATOM 752 N N . VAL A 1 88 ? 7.242 -16.015 2.798 1.00 87.75 88 VAL A N 1
ATOM 753 C CA . VAL A 1 88 ? 6.806 -17.402 3.040 1.00 87.75 88 VAL A CA 1
ATOM 754 C C . VAL A 1 88 ? 5.285 -17.567 2.941 1.00 87.75 88 VAL A C 1
ATOM 756 O O . VAL A 1 88 ? 4.727 -18.499 3.512 1.00 87.75 88 VAL A O 1
ATOM 759 N N . VAL A 1 89 ? 4.592 -16.655 2.242 1.00 86.88 89 VAL A N 1
ATOM 760 C CA . VAL A 1 89 ? 3.121 -16.601 2.053 1.00 86.88 89 VAL A CA 1
ATOM 761 C C . VAL A 1 89 ? 2.317 -16.321 3.333 1.00 86.88 89 VAL A C 1
ATOM 763 O O . VAL A 1 89 ? 1.296 -15.636 3.272 1.00 86.88 89 VAL A O 1
ATOM 766 N N . ALA A 1 90 ? 2.787 -16.755 4.505 1.00 89.19 90 ALA A N 1
ATOM 767 C CA . ALA A 1 90 ? 2.120 -16.559 5.793 1.00 89.19 90 ALA A CA 1
ATOM 768 C C . ALA A 1 90 ? 1.789 -15.082 6.074 1.00 89.19 90 ALA A C 1
ATOM 770 O O . ALA A 1 90 ? 0.689 -14.763 6.528 1.00 89.19 90 ALA A O 1
ATOM 771 N N . GLY A 1 91 ? 2.703 -14.170 5.729 1.00 89.56 91 GLY A N 1
ATOM 772 C CA . GLY A 1 91 ? 2.505 -12.733 5.903 1.00 89.56 91 GLY A CA 1
ATOM 773 C C . GLY A 1 91 ? 1.336 -12.157 5.104 1.00 89.56 91 GLY A C 1
ATOM 774 O O . GLY A 1 91 ? 0.639 -11.273 5.601 1.00 89.56 91 GLY A O 1
ATOM 775 N N . ILE A 1 92 ? 1.053 -12.709 3.919 1.00 90.12 92 ILE A N 1
ATOM 776 C CA . ILE A 1 92 ? -0.073 -12.283 3.075 1.00 90.12 92 ILE A CA 1
ATOM 777 C C . ILE A 1 92 ? -1.397 -12.634 3.761 1.00 90.12 92 ILE A C 1
ATOM 779 O O . ILE A 1 92 ? -2.289 -11.791 3.853 1.00 90.12 92 ILE A O 1
ATOM 783 N N . GLY A 1 93 ? -1.511 -13.854 4.299 1.00 91.50 93 GLY A N 1
ATOM 784 C CA . GLY A 1 93 ? -2.706 -14.295 5.021 1.00 91.50 93 GLY A CA 1
ATOM 785 C C . GLY A 1 93 ? -2.966 -13.464 6.277 1.00 91.50 93 GLY A C 1
ATOM 786 O O . GLY A 1 93 ? -4.084 -12.998 6.494 1.00 91.50 93 GLY A O 1
ATOM 787 N N . MET A 1 94 ? -1.922 -13.212 7.073 1.00 92.75 94 MET A N 1
ATOM 788 C CA . MET A 1 94 ? -2.011 -12.365 8.269 1.00 92.75 94 MET A CA 1
ATOM 789 C C . MET A 1 94 ? -2.428 -10.934 7.921 1.00 92.75 94 MET A C 1
ATOM 791 O O . MET A 1 94 ? -3.317 -10.373 8.562 1.00 92.75 94 MET A O 1
ATOM 795 N N . TRP A 1 95 ? -1.835 -10.361 6.872 1.00 94.44 95 TRP A N 1
ATOM 796 C CA . TRP A 1 95 ? -2.196 -9.031 6.397 1.00 94.44 95 TRP A CA 1
ATOM 797 C C . TRP A 1 95 ? -3.662 -8.956 5.979 1.00 94.44 95 TRP A C 1
ATOM 799 O O . TRP A 1 95 ? -4.375 -8.035 6.383 1.00 94.44 95 TRP A O 1
ATOM 809 N N . PHE A 1 96 ? -4.133 -9.954 5.230 1.00 92.94 96 PHE A N 1
ATOM 810 C CA . PHE A 1 96 ? -5.508 -10.002 4.751 1.00 92.94 96 PHE A CA 1
ATOM 811 C C . PHE A 1 96 ? -6.509 -10.102 5.908 1.00 92.94 96 PHE A C 1
ATOM 813 O O . PHE A 1 96 ? -7.495 -9.367 5.924 1.00 92.94 96 PHE A O 1
ATOM 820 N N . MET A 1 97 ? -6.226 -10.936 6.917 1.00 92.56 97 MET A N 1
ATOM 821 C CA . MET A 1 97 ? -7.059 -11.057 8.121 1.00 92.56 97 MET A CA 1
ATOM 822 C C . MET A 1 97 ? -7.217 -9.720 8.857 1.00 92.56 97 MET A C 1
ATOM 824 O O . MET A 1 97 ? -8.316 -9.389 9.304 1.00 92.56 97 MET A O 1
ATOM 828 N N . VAL A 1 98 ? -6.152 -8.917 8.948 1.00 91.31 98 VAL A N 1
ATOM 829 C CA . VAL A 1 98 ? -6.235 -7.575 9.549 1.00 91.31 98 VAL A CA 1
ATOM 830 C C . VAL A 1 98 ? -6.997 -6.609 8.647 1.00 91.31 98 VAL A C 1
ATOM 832 O O . VAL A 1 98 ? -7.827 -5.840 9.130 1.00 91.31 98 VAL A O 1
ATOM 835 N N . ALA A 1 99 ? -6.759 -6.656 7.336 1.00 89.81 99 ALA A N 1
ATOM 836 C CA . ALA A 1 99 ? -7.402 -5.765 6.377 1.00 89.81 99 ALA A CA 1
ATOM 837 C C . ALA A 1 99 ? -8.939 -5.906 6.368 1.00 89.81 99 ALA A C 1
ATOM 839 O O . ALA A 1 99 ? -9.650 -4.901 6.228 1.00 89.81 99 ALA A O 1
ATOM 840 N N . ILE A 1 100 ? -9.467 -7.119 6.572 1.00 91.81 100 ILE A N 1
ATOM 841 C CA . ILE A 1 100 ? -10.916 -7.392 6.584 1.00 91.81 100 ILE A CA 1
ATOM 842 C C . ILE A 1 100 ? -11.592 -7.196 7.949 1.00 91.81 100 ILE A C 1
ATOM 844 O O . ILE A 1 100 ? -12.812 -7.035 7.985 1.00 91.81 100 ILE A O 1
ATOM 848 N N . LYS A 1 101 ? -10.840 -7.190 9.054 1.00 88.00 101 LYS A N 1
ATOM 849 C CA . LYS A 1 101 ? -11.376 -7.084 10.423 1.00 88.00 101 LYS A CA 1
ATOM 850 C C . LYS A 1 101 ? -12.072 -5.748 10.659 1.00 88.00 101 LYS A C 1
ATOM 852 O O . LYS A 1 101 ? -11.485 -4.722 10.359 1.00 88.00 101 LYS A O 1
ATOM 857 N N . ASP A 1 102 ? -13.256 -5.709 11.255 1.00 82.00 102 ASP A N 1
ATOM 858 C CA . ASP A 1 102 ? -13.929 -4.432 11.534 1.00 82.00 102 ASP A CA 1
ATOM 859 C C . ASP A 1 102 ? -13.072 -3.475 12.383 1.00 82.00 102 ASP A C 1
ATOM 861 O O . ASP A 1 102 ? -12.195 -3.880 13.156 1.00 82.00 102 ASP A O 1
ATOM 865 N N . SER A 1 103 ? -13.295 -2.174 12.197 1.00 78.69 103 SER A N 1
ATOM 866 C CA . SER A 1 103 ? -12.557 -1.138 12.919 1.00 78.69 103 SER A CA 1
ATOM 867 C C . SER A 1 103 ? -12.814 -1.247 14.424 1.00 78.69 103 SER A C 1
ATOM 869 O O . SER A 1 103 ? -13.959 -1.363 14.859 1.00 78.69 103 SER A O 1
ATOM 871 N N . ALA A 1 104 ? -11.754 -1.193 15.235 1.00 74.94 104 ALA A N 1
ATOM 872 C CA . ALA A 1 104 ? -11.865 -1.395 16.679 1.00 74.94 104 ALA A CA 1
ATOM 873 C C . ALA A 1 104 ? -12.764 -0.313 17.319 1.00 74.94 104 ALA A C 1
ATOM 875 O O . ALA A 1 104 ? -12.569 0.868 17.028 1.00 74.94 104 ALA A O 1
ATOM 876 N N . PRO A 1 105 ? -13.734 -0.659 18.184 1.00 61.16 105 PRO A N 1
ATOM 877 C CA . PRO A 1 105 ? -14.707 0.304 18.712 1.00 61.16 105 PRO A CA 1
ATOM 878 C C . PRO A 1 105 ? -14.042 1.430 19.518 1.00 61.16 105 PRO A C 1
ATOM 880 O O . PRO A 1 105 ? -14.354 2.603 19.299 1.00 61.16 105 PRO A O 1
ATOM 883 N N . ASP A 1 106 ? -13.043 1.084 20.334 1.00 60.38 106 ASP A N 1
ATOM 884 C CA . ASP A 1 106 ? -12.250 2.013 21.137 1.00 60.38 106 ASP A CA 1
ATOM 885 C C . ASP A 1 106 ? -10.797 1.983 20.663 1.00 60.38 106 ASP A C 1
ATOM 887 O O . ASP A 1 106 ? -10.033 1.063 20.949 1.00 60.38 106 ASP A O 1
ATOM 891 N N . ASN A 1 107 ? -10.424 2.983 19.877 1.00 61.62 1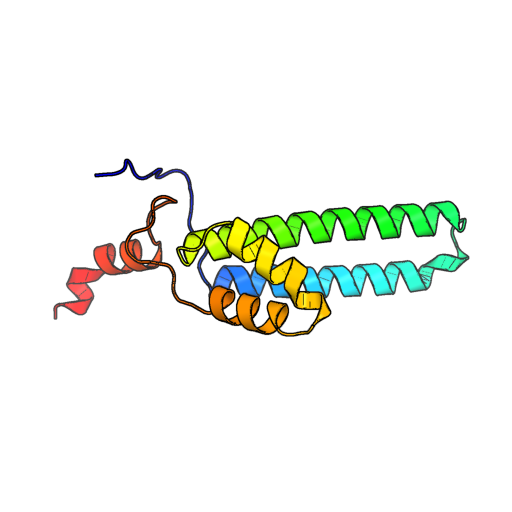07 ASN A N 1
ATOM 892 C CA . ASN A 1 107 ? -9.093 3.097 19.309 1.00 61.62 107 ASN A CA 1
ATOM 893 C C . ASN A 1 107 ? -8.633 4.555 19.434 1.00 61.62 107 ASN A C 1
ATOM 895 O O . ASN A 1 107 ? -9.386 5.487 19.154 1.00 61.62 107 ASN A O 1
ATOM 899 N N . GLU A 1 108 ? -7.388 4.721 19.878 1.00 62.81 108 GLU A N 1
ATOM 900 C CA . GLU A 1 108 ? -6.700 5.989 20.151 1.00 62.81 108 GLU A CA 1
ATOM 901 C C . GLU A 1 108 ? -6.603 6.916 18.927 1.00 62.81 108 GLU A C 1
ATOM 903 O O . GLU A 1 108 ? -6.380 8.115 19.074 1.00 62.81 108 GLU A O 1
ATOM 908 N N . TRP A 1 109 ? -6.806 6.376 17.724 1.00 59.94 109 TRP A N 1
ATOM 909 C CA . TRP A 1 109 ? -6.510 7.029 16.451 1.00 59.94 109 TRP A CA 1
ATOM 910 C C . TRP A 1 109 ? -7.715 7.708 15.757 1.00 59.94 109 TRP A C 1
ATOM 912 O O . TRP A 1 109 ? -7.629 8.019 14.574 1.00 59.94 109 TRP A O 1
ATOM 922 N N . GLY A 1 110 ? -8.826 7.974 16.461 1.00 60.44 110 GLY A N 1
ATOM 923 C CA . GLY A 1 110 ? -9.950 8.801 15.963 1.00 60.44 110 GLY A CA 1
ATOM 924 C C . GLY A 1 110 ? -11.329 8.226 16.299 1.00 60.44 110 GLY A C 1
ATOM 925 O O . GLY A 1 110 ? -11.403 7.184 16.940 1.00 60.44 110 GLY A O 1
ATOM 926 N N . VAL A 1 111 ? -12.432 8.849 15.872 1.00 60.59 111 VAL A N 1
ATOM 927 C CA . VAL A 1 111 ? -13.801 8.308 16.060 1.00 60.59 111 VAL A CA 1
ATOM 928 C C . VAL A 1 111 ? -14.173 7.378 14.905 1.00 60.59 111 VAL A C 1
ATOM 930 O O . VAL A 1 111 ? -13.850 7.649 13.749 1.00 60.59 111 VAL A O 1
ATOM 933 N N . ASN A 1 112 ? -14.825 6.249 15.204 1.00 64.19 112 ASN A N 1
ATOM 934 C CA . ASN A 1 112 ? -15.332 5.356 14.163 1.00 64.19 112 ASN A CA 1
ATOM 935 C C . ASN A 1 112 ? -16.516 6.023 13.442 1.00 64.19 112 ASN A C 1
ATOM 937 O O . ASN A 1 112 ? -17.554 6.246 14.060 1.00 64.19 112 ASN A O 1
ATOM 941 N N . ALA A 1 113 ? -16.379 6.299 12.142 1.00 63.03 113 ALA A N 1
ATOM 942 C CA . ALA A 1 113 ? -17.431 6.909 11.327 1.00 63.03 113 ALA A CA 1
ATOM 943 C C . ALA A 1 113 ? -18.729 6.074 11.294 1.00 63.03 113 ALA A C 1
ATOM 945 O O . ALA A 1 113 ? -19.817 6.632 11.170 1.00 63.03 113 ALA A O 1
ATOM 946 N N . GLU A 1 114 ? -18.640 4.747 11.436 1.00 59.56 114 GLU A N 1
ATOM 947 C CA . GLU A 1 114 ? -19.819 3.881 11.570 1.00 59.56 114 GLU A CA 1
ATOM 948 C C . GLU A 1 114 ? -20.513 4.067 12.920 1.00 59.56 114 GLU A C 1
ATOM 950 O O . GLU A 1 114 ? -21.738 4.136 12.975 1.00 59.56 114 GLU A O 1
ATOM 955 N N . ARG A 1 115 ? -19.742 4.225 14.004 1.00 62.06 115 ARG A N 1
ATOM 956 C CA . ARG A 1 115 ? -20.285 4.518 15.336 1.00 62.06 115 ARG A CA 1
ATOM 957 C C . ARG A 1 115 ? -20.914 5.905 15.383 1.00 62.06 115 ARG A C 1
ATOM 959 O O . ARG A 1 115 ? -21.983 6.050 15.952 1.00 62.06 115 ARG A O 1
ATOM 966 N N . GLU A 1 116 ? -20.302 6.898 14.745 1.00 66.94 116 GLU A N 1
ATOM 967 C CA . GLU A 1 116 ? -20.870 8.245 14.636 1.00 66.94 116 GLU A CA 1
ATOM 968 C C . GLU A 1 116 ? -22.199 8.231 13.861 1.00 66.94 116 GLU A C 1
ATOM 970 O O . GLU A 1 116 ? -23.181 8.832 14.295 1.00 66.94 116 GLU A O 1
ATOM 975 N N . LYS A 1 117 ? -22.279 7.479 12.753 1.00 65.31 117 LYS A N 1
ATOM 976 C CA . LYS A 1 117 ? -23.542 7.262 12.027 1.00 65.31 117 LYS A CA 1
ATOM 977 C C . LYS A 1 117 ? -24.579 6.518 12.869 1.00 65.31 117 LYS A C 1
ATOM 979 O O . LYS A 1 117 ? -25.747 6.896 12.844 1.00 65.31 117 LYS A O 1
ATOM 984 N N . PHE A 1 118 ? -24.171 5.484 13.604 1.00 63.66 118 PHE A N 1
ATOM 985 C CA . PHE A 1 118 ? -25.054 4.732 14.494 1.00 63.66 118 PHE A CA 1
ATOM 986 C C . PHE A 1 118 ? -25.588 5.606 15.632 1.00 63.66 118 PHE A C 1
ATOM 988 O O . PHE A 1 118 ? -26.790 5.636 15.861 1.00 63.66 118 PHE A O 1
ATOM 995 N N . GLU A 1 119 ? -24.726 6.370 16.305 1.00 67.25 119 GLU A N 1
ATOM 996 C CA . GLU A 1 119 ? -25.120 7.288 17.376 1.00 67.25 119 GLU A CA 1
ATOM 997 C C . GLU A 1 119 ? -26.043 8.396 16.851 1.00 67.25 119 GLU A C 1
ATOM 999 O O . GLU A 1 119 ? -27.046 8.705 17.493 1.00 67.25 119 GLU A O 1
ATOM 1004 N N . LYS A 1 120 ? -25.783 8.920 15.645 1.00 71.81 120 LYS A N 1
ATOM 1005 C CA . LYS A 1 120 ? -26.651 9.905 14.983 1.00 71.81 120 LYS A CA 1
ATOM 1006 C C . LYS A 1 120 ? -28.030 9.344 14.615 1.00 71.81 120 LYS A C 1
ATOM 1008 O O . LYS A 1 120 ? -29.017 10.066 14.693 1.00 71.81 120 LYS A O 1
ATOM 1013 N N . ASN A 1 121 ? -28.103 8.069 14.237 1.00 71.12 121 ASN A N 1
ATOM 1014 C CA . ASN A 1 121 ? -29.339 7.397 13.825 1.00 71.12 121 ASN A CA 1
ATOM 1015 C C . ASN A 1 121 ? -29.955 6.531 14.934 1.00 71.12 121 ASN A C 1
ATOM 1017 O O . ASN A 1 121 ? -30.895 5.785 14.676 1.00 71.12 121 ASN A O 1
ATOM 1021 N N . ARG A 1 122 ? -29.458 6.616 16.172 1.00 65.88 122 ARG A N 1
ATOM 1022 C CA . ARG A 1 122 ? -29.844 5.724 17.275 1.00 65.88 122 ARG A CA 1
ATOM 1023 C C . ARG A 1 122 ? -31.348 5.737 17.559 1.00 65.88 122 ARG A C 1
ATOM 1025 O O . ARG A 1 122 ? -31.894 4.697 17.894 1.00 65.88 122 ARG A O 1
ATOM 1032 N N . GLY A 1 123 ? -32.005 6.885 17.383 1.00 66.00 123 GLY A N 1
ATOM 1033 C CA . GLY A 1 123 ? -33.460 7.012 17.526 1.00 66.00 123 GLY A CA 1
ATOM 1034 C C . GLY A 1 123 ? -34.261 6.278 16.446 1.00 66.00 123 GLY A C 1
ATOM 1035 O O . GLY A 1 123 ? -35.366 5.853 16.716 1.00 66.00 123 GLY A O 1
ATOM 1036 N N . HIS A 1 124 ? -33.695 6.066 15.255 1.00 62.53 124 HIS A N 1
ATOM 1037 C CA . HIS A 1 124 ? -34.348 5.324 14.171 1.00 62.53 124 HIS A CA 1
ATOM 1038 C C . HIS A 1 124 ? -34.238 3.797 14.330 1.00 62.53 124 HIS A C 1
ATOM 1040 O O . H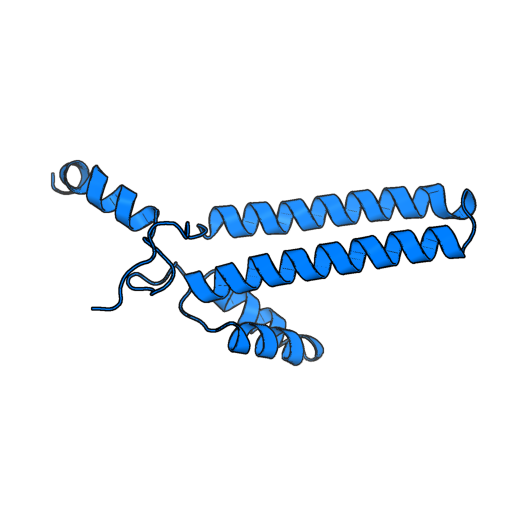IS A 1 124 ? -34.991 3.064 13.705 1.00 62.53 124 HIS A O 1
ATOM 1046 N N . TYR A 1 125 ? -33.290 3.317 15.143 1.00 52.94 125 TYR A N 1
ATOM 1047 C CA . TYR A 1 125 ? -33.085 1.891 15.438 1.00 52.94 125 TYR A CA 1
ATOM 1048 C C . TYR A 1 125 ? -33.638 1.467 16.809 1.00 52.94 125 TYR A C 1
ATOM 1050 O O . TYR A 1 125 ? -33.453 0.318 17.206 1.00 52.94 125 TYR A O 1
ATOM 1058 N N . ALA A 1 126 ? -34.209 2.407 17.569 1.00 57.53 126 ALA A N 1
ATOM 1059 C CA . ALA A 1 126 ? -34.761 2.170 18.904 1.00 57.53 126 ALA A CA 1
ATOM 1060 C C . ALA A 1 126 ? -36.291 1.982 18.905 1.00 57.53 126 ALA A C 1
ATOM 1062 O O . ALA A 1 126 ? -36.833 1.629 19.953 1.00 57.53 126 ALA A O 1
ATOM 1063 N N . ASP A 1 127 ? -36.931 2.188 17.751 1.00 48.81 127 ASP A N 1
ATOM 1064 C CA . ASP A 1 127 ? -38.333 1.868 17.453 1.00 48.81 127 ASP A CA 1
ATOM 1065 C C . ASP A 1 127 ? -38.418 0.540 16.677 1.00 48.81 127 ASP A C 1
ATOM 1067 O O . ASP A 1 127 ? -39.405 -0.205 16.881 1.00 48.81 127 ASP A O 1
#

Mean predicted aligned error: 8.59 Å

Foldseek 3Di:
DQDADAVQDADFLVNLVVVLVVLVVVLVVVVVVLVVCVVVDDVVVSVVVNVVVVVVSVVVNLVSLQSLLQQLVHHSVLLVVLVVCVVVPPSVVSSVVSSPHHGDCDGNRHHDPVVVVCVVCVVVVVD

Solvent-accessible surface area (backbone atoms only — not comparable to full-atom values): 7219 Å² total; per-residue (Å²): 134,82,81,65,42,80,87,38,80,58,74,52,60,67,58,50,52,52,53,52,51,51,50,51,52,53,50,52,53,48,50,52,53,50,61,74,47,43,89,81,44,57,71,66,61,48,49,52,54,52,50,52,50,52,53,52,51,51,51,51,52,47,53,55,49,39,51,44,31,44,39,41,68,41,55,58,66,59,52,52,51,20,59,68,33,38,86,73,54,58,11,52,56,54,46,50,56,44,61,71,44,70,65,40,88,85,44,75,69,24,62,52,67,67,55,54,51,45,63,74,43,40,77,77,74,72,115

pLDDT: mean 82.12, std 13.73, range [42.25, 94.62]

Sequence (127 aa):
MKVLNWNVKRIDRLYFWIAWITLMILEHMFLAFWFAVWQSYGFGVFFFALAGLNVFLAVYRFLLSAKRFHDAGYSTWYLILCILLSFVVAGIGMWFMVAIKDSAPDNEWGVNAEREKFEKNRGHYAD

Secondary structure (DSSP, 8-state):
-----TTSPPPPHHHHHHHHHHHHHHHHHHHHHHHHTGGGS-HHHHHHHHHHHHHHHHHHHHHHHHHHHHHTT--HHHHHHHHHHGGGSHHHHHHHHHHHSPPPSS-TT---HHHHHHHHTGGGS--